Protein AF-A0A961WME4-F1 (afdb_monomer)

Structure (mmCIF, N/CA/C/O backbone):
data_AF-A0A961WME4-F1
#
_entry.id   AF-A0A961WME4-F1
#
loop_
_atom_site.group_PDB
_atom_site.id
_atom_site.type_symbol
_atom_site.label_atom_id
_atom_site.label_alt_id
_atom_site.label_comp_id
_atom_site.label_asym_id
_atom_site.label_entity_id
_atom_site.label_seq_id
_atom_site.pdbx_PDB_ins_code
_atom_site.Cartn_x
_atom_site.Cartn_y
_atom_site.Cartn_z
_atom_site.occupancy
_atom_site.B_iso_or_equiv
_atom_site.auth_seq_id
_atom_site.auth_comp_id
_atom_site.auth_asym_id
_atom_site.auth_atom_id
_atom_site.pdbx_PDB_model_num
ATOM 1 N N . MET A 1 1 ? -19.850 -17.548 32.525 1.00 82.19 1 MET A N 1
ATOM 2 C CA . MET A 1 1 ? -18.517 -16.906 32.630 1.00 82.19 1 MET A CA 1
ATOM 3 C C . MET A 1 1 ? -18.194 -16.031 31.416 1.00 82.19 1 MET A C 1
ATOM 5 O O . MET A 1 1 ? -18.265 -14.818 31.540 1.00 82.19 1 MET A O 1
ATOM 9 N N . LEU A 1 2 ? -17.887 -16.585 30.233 1.00 92.88 2 LEU A N 1
ATOM 10 C CA . LEU A 1 2 ? -17.516 -15.792 29.037 1.00 92.88 2 LEU A CA 1
ATOM 11 C C . LEU A 1 2 ? -18.660 -14.899 28.514 1.00 92.88 2 LEU A C 1
ATOM 13 O O . LEU A 1 2 ? -18.438 -13.756 28.119 1.00 92.88 2 LEU A O 1
ATOM 17 N N . VAL A 1 3 ? -19.895 -15.405 28.576 1.00 95.06 3 VAL A N 1
ATOM 18 C CA . VAL A 1 3 ? -21.101 -14.675 28.152 1.00 95.06 3 VAL A CA 1
ATOM 19 C C . VAL A 1 3 ? -21.423 -13.513 29.099 1.00 95.06 3 VAL A C 1
ATOM 21 O O . VAL A 1 3 ? -21.757 -12.427 28.624 1.00 95.06 3 VAL A O 1
ATOM 24 N N . GLU A 1 4 ? -21.271 -13.688 30.420 1.00 95.06 4 GLU A N 1
ATOM 25 C CA . GLU A 1 4 ? -21.392 -12.580 31.381 1.00 95.06 4 GLU A CA 1
ATOM 26 C C . GLU A 1 4 ? -20.368 -11.474 31.113 1.00 95.06 4 GLU A C 1
ATOM 28 O O . GLU A 1 4 ? -20.734 -10.300 31.101 1.00 95.06 4 GLU A O 1
ATOM 33 N N . ILE A 1 5 ? -19.106 -11.832 30.856 1.00 95.56 5 ILE A N 1
ATOM 34 C CA . ILE A 1 5 ? -18.037 -10.858 30.590 1.00 95.56 5 ILE A CA 1
ATOM 35 C C . ILE A 1 5 ? -18.350 -10.048 29.324 1.00 95.56 5 ILE A C 1
ATOM 37 O O . ILE A 1 5 ? -18.248 -8.821 29.336 1.00 95.56 5 ILE A O 1
ATOM 41 N N . LEU A 1 6 ? -18.801 -10.710 28.253 1.00 95.75 6 LEU A N 1
ATOM 42 C CA . LEU A 1 6 ? -19.238 -10.043 27.022 1.00 95.75 6 LEU A CA 1
ATOM 43 C C . LEU A 1 6 ? -20.425 -9.101 27.262 1.00 95.75 6 LEU A C 1
ATOM 45 O O . LEU A 1 6 ? -20.403 -7.962 26.793 1.00 95.75 6 LEU A O 1
ATOM 49 N N . ARG A 1 7 ? -21.441 -9.536 28.022 1.00 94.88 7 ARG A N 1
ATOM 50 C CA . ARG A 1 7 ? -22.587 -8.684 28.387 1.00 94.88 7 ARG A CA 1
ATOM 51 C C . ARG A 1 7 ? -22.151 -7.446 29.169 1.00 94.88 7 ARG A C 1
ATOM 53 O O . ARG A 1 7 ? -22.591 -6.346 28.839 1.00 94.88 7 ARG A O 1
ATOM 60 N N . LEU A 1 8 ? -21.270 -7.610 30.155 1.00 94.62 8 LEU A N 1
ATOM 61 C CA . LEU A 1 8 ? -20.735 -6.502 30.951 1.00 94.62 8 LEU A CA 1
ATOM 62 C C . LEU A 1 8 ? -19.928 -5.521 30.090 1.00 94.62 8 LEU A C 1
ATOM 64 O O . LEU A 1 8 ? -20.120 -4.309 30.201 1.00 94.62 8 LEU A O 1
ATOM 68 N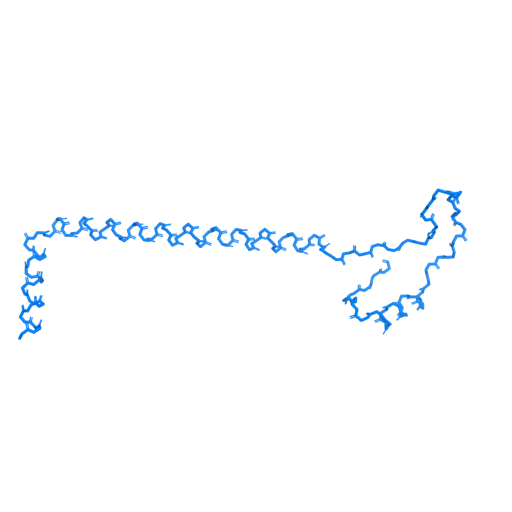 N . ALA A 1 9 ? -19.086 -6.022 29.183 1.00 91.50 9 ALA A N 1
ATOM 69 C CA . ALA A 1 9 ? -18.309 -5.192 28.264 1.00 91.50 9 ALA A CA 1
ATOM 70 C C . ALA A 1 9 ? -19.205 -4.373 27.314 1.00 91.50 9 ALA A C 1
ATOM 72 O O . ALA A 1 9 ? -19.010 -3.166 27.162 1.00 91.50 9 ALA A O 1
ATOM 73 N N . LEU A 1 10 ? -20.235 -4.997 26.729 1.00 93.31 10 LEU A N 1
ATOM 74 C CA . LEU A 1 10 ? -21.230 -4.324 25.880 1.00 93.31 10 LEU A CA 1
ATOM 75 C C . LEU A 1 10 ? -21.998 -3.235 26.641 1.00 93.31 10 LEU A C 1
ATOM 77 O O . LEU A 1 10 ? -22.247 -2.151 26.107 1.00 93.31 10 LEU A O 1
ATOM 81 N N . GLN A 1 11 ? -22.356 -3.502 27.896 1.00 93.69 11 GLN A N 1
ATOM 82 C CA . GLN A 1 11 ? -23.063 -2.542 28.738 1.00 93.69 11 GLN A CA 1
ATOM 83 C C . GLN A 1 11 ? -22.170 -1.350 29.116 1.00 93.69 11 GLN A C 1
ATOM 85 O O . GLN A 1 11 ?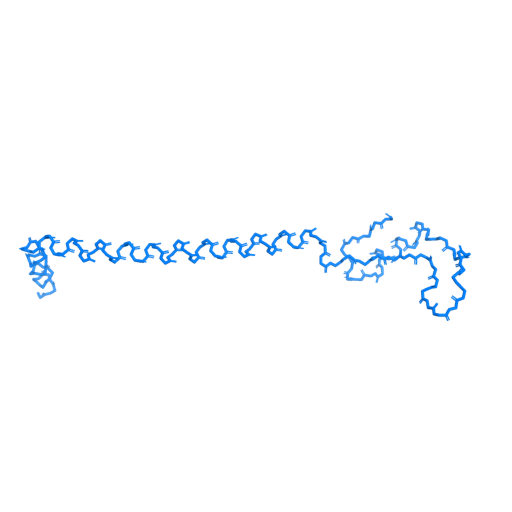 -22.622 -0.204 29.069 1.00 93.69 11 GLN A O 1
ATOM 90 N N . ALA A 1 12 ? -20.889 -1.595 29.404 1.00 90.44 12 ALA A N 1
ATOM 91 C CA . ALA A 1 12 ? -19.900 -0.548 29.652 1.00 90.44 12 ALA A CA 1
ATOM 92 C C . ALA A 1 12 ? -19.647 0.330 28.411 1.00 90.44 12 ALA A C 1
ATOM 94 O O . ALA A 1 12 ? -19.555 1.554 28.538 1.00 90.44 12 ALA A O 1
ATOM 95 N N . LEU A 1 13 ? -19.599 -0.274 27.217 1.00 91.69 13 LEU A N 1
ATOM 96 C CA . LEU A 1 13 ? -19.440 0.440 25.946 1.00 91.69 13 LEU A CA 1
ATOM 97 C C . LEU A 1 13 ? -20.642 1.351 25.657 1.00 91.69 13 LEU A C 1
ATOM 99 O O . LEU A 1 13 ? -20.472 2.519 25.312 1.00 91.69 13 LEU A O 1
ATOM 103 N N . ARG A 1 14 ? -21.869 0.851 25.873 1.00 91.62 14 ARG A N 1
ATOM 104 C CA . ARG A 1 14 ? -23.103 1.642 25.713 1.00 91.62 14 ARG A CA 1
ATOM 105 C C . ARG A 1 14 ? -23.188 2.815 26.688 1.00 91.62 14 ARG A C 1
ATOM 107 O O . ARG A 1 14 ? -23.666 3.879 26.311 1.00 91.62 14 ARG A O 1
ATOM 114 N N . ARG A 1 15 ? -22.694 2.649 27.917 1.00 93.75 15 ARG A N 1
ATOM 115 C CA . ARG A 1 15 ? -22.706 3.701 28.946 1.00 93.75 15 ARG A CA 1
ATOM 116 C C . ARG A 1 15 ? -21.801 4.893 28.601 1.00 93.75 15 ARG A C 1
ATOM 118 O O . ARG A 1 15 ? -22.059 5.989 29.077 1.00 93.75 15 ARG A O 1
ATOM 125 N N . ASN A 1 16 ? -20.781 4.697 27.760 1.00 92.38 16 ASN A N 1
ATOM 126 C C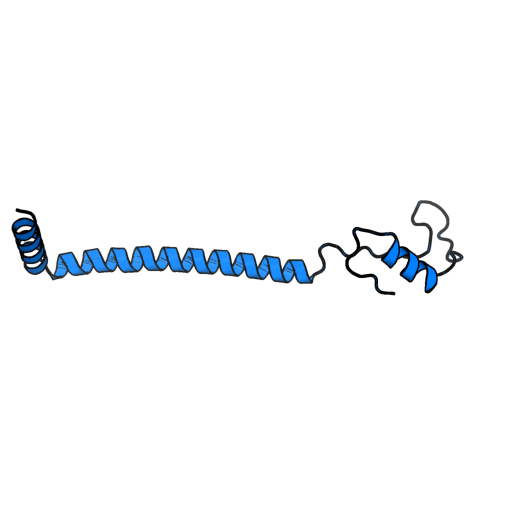A . ASN A 1 16 ? -19.871 5.744 27.278 1.00 92.38 16 ASN A CA 1
ATOM 127 C C . ASN A 1 16 ? -19.839 5.822 25.739 1.00 92.38 16 ASN A C 1
ATOM 129 O O . ASN A 1 16 ? -18.767 5.955 25.144 1.00 92.38 16 ASN A O 1
ATOM 133 N N . ALA A 1 17 ? -21.009 5.756 25.095 1.00 89.62 17 ALA A N 1
ATOM 134 C CA . ALA A 1 17 ? -21.130 5.612 23.643 1.00 89.62 17 ALA A CA 1
ATOM 135 C C . ALA A 1 17 ? -20.309 6.636 22.834 1.00 89.62 17 ALA A C 1
ATOM 137 O O . ALA A 1 17 ? -19.619 6.241 21.900 1.00 89.62 17 ALA A O 1
ATOM 138 N N . MET A 1 18 ? -20.310 7.918 23.222 1.00 93.69 18 MET A N 1
ATOM 139 C CA . MET A 1 18 ? -19.544 8.972 22.533 1.00 93.69 18 MET A CA 1
ATOM 140 C C . MET A 1 18 ? -18.036 8.715 22.549 1.00 93.69 18 MET A C 1
ATOM 142 O O . MET A 1 18 ? -17.374 8.779 21.516 1.00 93.69 18 MET A O 1
ATOM 146 N N . ARG A 1 19 ? -17.484 8.387 23.722 1.00 94.88 19 ARG A N 1
ATOM 147 C CA . ARG A 1 19 ? -16.047 8.134 23.878 1.00 94.88 19 ARG A CA 1
ATOM 148 C C . ARG A 1 19 ? -15.637 6.868 23.132 1.00 94.88 19 ARG A C 1
ATOM 150 O O . ARG A 1 19 ? -14.635 6.872 22.428 1.00 94.88 19 ARG A O 1
ATOM 157 N N . SER A 1 20 ? -16.435 5.812 23.250 1.00 94.12 20 SER A N 1
ATOM 158 C CA . SER A 1 20 ? -16.206 4.550 22.550 1.00 94.12 20 SER A CA 1
ATOM 159 C C . SER A 1 20 ? -16.275 4.707 21.027 1.00 94.12 20 SER A C 1
ATOM 161 O O . SER A 1 20 ? -15.393 4.211 20.328 1.00 94.12 20 SER A O 1
ATOM 163 N N . LEU A 1 21 ? -17.252 5.456 20.505 1.00 94.75 21 LEU A N 1
ATOM 164 C CA . LEU A 1 21 ? -17.354 5.754 19.073 1.00 94.75 21 LEU A CA 1
ATOM 165 C C . LEU A 1 21 ? -16.131 6.508 18.558 1.00 94.75 21 LEU A C 1
ATOM 167 O O . LEU A 1 21 ? -15.540 6.086 17.569 1.00 94.75 21 LEU A O 1
ATOM 171 N N . LEU A 1 22 ? -15.715 7.574 19.246 1.00 95.94 22 LEU A N 1
ATOM 172 C CA . LEU A 1 22 ? -14.555 8.372 18.838 1.00 95.94 22 LEU A CA 1
ATOM 173 C C . LEU A 1 22 ? -13.258 7.548 18.826 1.00 95.94 22 LEU A C 1
ATOM 175 O O . LEU A 1 22 ? -12.452 7.694 17.909 1.00 95.94 22 LEU A O 1
ATOM 179 N N . THR A 1 23 ? -13.072 6.634 19.787 1.00 95.56 23 THR A N 1
ATOM 180 C CA . THR A 1 23 ? -11.899 5.740 19.790 1.00 95.56 23 THR A CA 1
ATOM 181 C C . THR A 1 23 ? -11.896 4.765 18.617 1.00 95.56 23 THR A C 1
ATOM 183 O O . THR A 1 23 ? -10.862 4.577 17.980 1.00 95.56 23 THR A O 1
ATOM 186 N N . VAL A 1 24 ? -13.049 4.172 18.291 1.00 95.94 24 VAL A N 1
ATOM 187 C CA . VAL A 1 24 ? -13.162 3.243 17.159 1.00 95.94 24 VAL A CA 1
ATOM 188 C C . VAL A 1 24 ? -12.976 3.989 15.840 1.00 95.94 24 VAL A C 1
ATOM 190 O O . VAL A 1 24 ? -12.261 3.507 14.966 1.00 95.94 24 VAL A O 1
ATOM 193 N N . LEU A 1 25 ? -13.547 5.189 15.718 1.00 96.81 25 LEU A N 1
ATOM 194 C CA . LEU A 1 25 ? -13.394 6.045 14.544 1.00 96.81 25 LEU A CA 1
ATOM 195 C C . LEU A 1 25 ? -11.915 6.345 14.260 1.00 96.81 25 LEU A C 1
ATOM 197 O O . LEU A 1 25 ? -11.468 6.196 13.125 1.00 96.81 25 LEU A O 1
ATOM 201 N N . GLY A 1 26 ? -11.146 6.706 15.292 1.00 96.88 26 GLY A N 1
ATOM 202 C CA . GLY A 1 26 ? -9.712 6.962 15.159 1.00 96.88 26 GLY A CA 1
ATOM 203 C C . GLY A 1 26 ? -8.938 5.746 14.643 1.00 96.88 26 GLY A C 1
ATOM 204 O O . GLY A 1 26 ? -8.109 5.884 13.746 1.00 96.88 26 GLY A O 1
ATOM 205 N N . ILE A 1 27 ? -9.249 4.548 15.148 1.00 97.25 27 ILE A N 1
ATOM 206 C CA . ILE A 1 27 ? -8.616 3.299 14.696 1.00 97.25 27 ILE A CA 1
ATOM 207 C C . ILE A 1 27 ? -8.972 3.007 13.234 1.00 97.25 27 ILE A C 1
ATOM 209 O O . ILE A 1 27 ? -8.086 2.696 12.442 1.00 97.25 27 ILE A O 1
ATOM 213 N N . VAL A 1 28 ? -10.246 3.137 12.856 1.00 97.38 28 VAL A N 1
ATOM 214 C CA . VAL A 1 28 ? -10.711 2.868 11.485 1.00 97.38 28 VAL A CA 1
ATOM 215 C C . VAL A 1 28 ? -10.050 3.814 10.483 1.00 97.38 28 VAL A C 1
ATOM 217 O O . VAL A 1 28 ? -9.544 3.360 9.457 1.00 97.38 28 VAL A O 1
ATOM 220 N N . ILE A 1 29 ? -10.003 5.113 10.789 1.00 97.38 29 ILE A N 1
ATOM 221 C CA . ILE A 1 29 ? -9.360 6.107 9.921 1.00 97.38 29 ILE A CA 1
ATOM 222 C C . ILE A 1 29 ? -7.847 5.873 9.869 1.00 97.38 29 ILE A C 1
ATOM 224 O O . ILE A 1 29 ? -7.273 5.872 8.783 1.00 97.38 29 ILE A O 1
ATOM 228 N N . GLY A 1 30 ? -7.202 5.631 11.015 1.00 97.00 30 GLY A N 1
ATOM 229 C CA . GLY A 1 30 ? -5.758 5.409 11.087 1.00 97.00 30 GLY A CA 1
ATOM 230 C C . GLY A 1 30 ? -5.313 4.189 10.281 1.00 97.00 30 GLY A C 1
ATOM 231 O O . GLY A 1 30 ? -4.441 4.296 9.421 1.00 97.00 30 GLY A O 1
ATOM 232 N N . VAL A 1 31 ? -5.954 3.039 10.498 1.00 97.69 31 VAL A N 1
ATOM 233 C CA . VAL A 1 31 ? -5.640 1.804 9.764 1.00 97.69 31 VAL A CA 1
ATOM 234 C C . VAL A 1 31 ? -5.998 1.945 8.282 1.00 97.69 31 VAL A C 1
ATOM 236 O O . VAL A 1 31 ? -5.211 1.546 7.424 1.00 97.69 31 VAL A O 1
ATOM 239 N N . GLY A 1 32 ? -7.137 2.567 7.961 1.00 97.50 32 GLY A N 1
ATOM 240 C CA . GLY A 1 32 ? -7.553 2.811 6.579 1.00 97.50 32 GLY A CA 1
ATOM 241 C C . GLY A 1 32 ? -6.562 3.679 5.799 1.00 97.50 32 GLY A C 1
ATOM 242 O O . GLY A 1 32 ? -6.202 3.337 4.672 1.00 97.50 32 GLY A O 1
ATOM 243 N N . ALA A 1 33 ? -6.063 4.758 6.408 1.00 97.31 33 ALA A N 1
ATOM 244 C CA . ALA A 1 33 ? -5.075 5.643 5.795 1.00 97.31 33 ALA A CA 1
ATOM 245 C C . ALA A 1 33 ? -3.746 4.925 5.512 1.00 97.31 33 ALA A C 1
ATOM 247 O O . ALA A 1 33 ? -3.187 5.074 4.425 1.00 97.31 33 ALA A O 1
ATOM 248 N N . VAL A 1 34 ? -3.268 4.100 6.451 1.00 97.62 34 VAL A N 1
ATOM 249 C CA . VAL A 1 34 ? -2.040 3.309 6.267 1.00 97.62 34 VAL A CA 1
ATOM 250 C C . VAL A 1 34 ? -2.202 2.307 5.122 1.00 97.62 34 VAL A C 1
ATOM 252 O O . VAL A 1 34 ? -1.341 2.237 4.246 1.00 97.62 34 VAL A O 1
ATOM 255 N N . ILE A 1 35 ? -3.321 1.575 5.073 1.00 97.06 35 ILE A N 1
ATOM 256 C CA . ILE A 1 35 ? -3.598 0.616 3.991 1.00 97.06 35 ILE A CA 1
ATOM 257 C C . ILE A 1 35 ? -3.651 1.327 2.635 1.00 97.06 35 ILE A C 1
ATOM 259 O O . ILE A 1 35 ? -3.036 0.863 1.670 1.00 97.06 35 ILE A O 1
ATOM 263 N N . ALA A 1 36 ? -4.352 2.461 2.554 1.00 96.94 36 ALA A N 1
ATOM 264 C CA . ALA A 1 36 ? -4.457 3.240 1.326 1.00 96.94 36 ALA A CA 1
ATOM 265 C C . ALA A 1 36 ? -3.080 3.721 0.846 1.00 96.94 36 ALA A C 1
ATOM 267 O O . ALA A 1 36 ? -2.726 3.507 -0.313 1.00 96.94 36 ALA A O 1
ATOM 268 N N . MET A 1 37 ? -2.275 4.302 1.741 1.00 96.88 37 MET A N 1
ATOM 269 C CA . MET A 1 37 ? -0.931 4.784 1.421 1.00 96.88 37 MET A CA 1
ATOM 270 C C . MET A 1 37 ? -0.028 3.661 0.897 1.00 96.88 37 MET A C 1
ATOM 272 O O . MET A 1 37 ? 0.617 3.829 -0.137 1.00 96.88 37 MET A O 1
ATOM 276 N N . VAL A 1 38 ? -0.004 2.508 1.572 1.00 96.25 38 VAL A N 1
ATOM 277 C CA . VAL A 1 38 ? 0.814 1.355 1.159 1.00 96.25 38 VAL A CA 1
ATOM 278 C C . VAL A 1 38 ? 0.369 0.834 -0.207 1.00 96.25 38 VAL A C 1
ATOM 280 O O . VAL A 1 38 ? 1.199 0.575 -1.078 1.00 96.25 38 VAL A O 1
ATOM 283 N N . THR A 1 39 ? -0.941 0.727 -0.426 1.00 95.38 39 THR A N 1
ATOM 284 C CA . THR A 1 39 ? -1.498 0.245 -1.697 1.00 95.38 39 T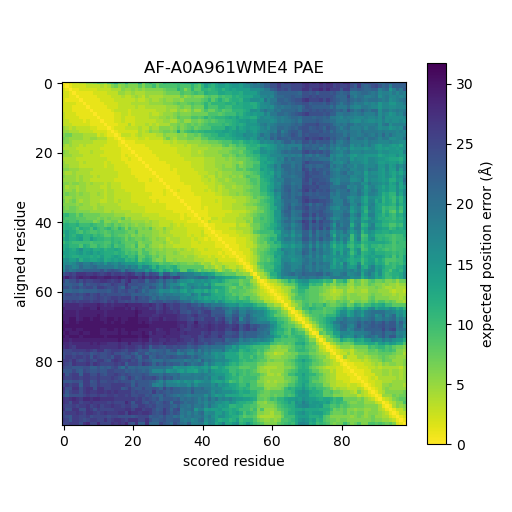HR A CA 1
ATOM 285 C C . THR A 1 39 ? -1.147 1.186 -2.849 1.00 95.38 39 THR A C 1
ATOM 287 O O . THR A 1 39 ? -0.711 0.731 -3.906 1.00 95.38 39 THR A O 1
ATOM 290 N N . ILE A 1 40 ? -1.272 2.499 -2.636 1.00 95.75 40 ILE A N 1
ATOM 291 C CA . ILE A 1 40 ? -0.898 3.517 -3.625 1.00 95.75 40 ILE A CA 1
ATOM 292 C C . ILE A 1 40 ? 0.609 3.473 -3.900 1.00 95.75 40 ILE A C 1
ATOM 294 O O . ILE A 1 40 ? 1.007 3.469 -5.063 1.00 95.75 40 ILE A O 1
ATOM 298 N N . GLY A 1 41 ? 1.449 3.398 -2.863 1.00 93.19 41 GLY A N 1
ATOM 299 C CA . GLY A 1 41 ? 2.906 3.354 -3.015 1.00 93.19 41 GLY A CA 1
ATOM 300 C C . GLY A 1 41 ? 3.381 2.136 -3.809 1.00 93.19 41 GLY A C 1
ATOM 301 O O . GLY A 1 41 ? 4.165 2.266 -4.755 1.00 93.19 41 GLY A O 1
ATOM 302 N N . ASN A 1 42 ? 2.839 0.959 -3.491 1.00 93.12 42 ASN A N 1
ATOM 303 C CA . ASN A 1 42 ? 3.141 -0.274 -4.214 1.00 93.12 42 ASN A CA 1
ATOM 304 C C . ASN A 1 42 ? 2.627 -0.220 -5.659 1.00 93.12 42 ASN A C 1
ATOM 306 O O . ASN A 1 42 ? 3.352 -0.587 -6.582 1.00 93.12 42 ASN A O 1
ATOM 310 N N . GLY A 1 43 ? 1.409 0.288 -5.877 1.00 91.69 43 GLY A N 1
ATOM 311 C CA . GLY A 1 43 ? 0.827 0.439 -7.213 1.00 91.69 43 GLY A CA 1
ATOM 312 C C . GLY A 1 43 ? 1.606 1.413 -8.101 1.00 91.69 43 GLY A C 1
ATOM 313 O O . GLY A 1 43 ? 1.855 1.121 -9.270 1.00 91.69 43 GLY A O 1
ATOM 314 N N . ALA A 1 44 ? 2.054 2.542 -7.547 1.00 90.88 44 ALA A N 1
ATOM 315 C CA . ALA A 1 44 ? 2.889 3.509 -8.253 1.00 90.88 44 ALA A CA 1
ATOM 316 C C . ALA A 1 44 ? 4.246 2.904 -8.636 1.00 90.88 44 ALA A C 1
ATOM 318 O O . ALA A 1 44 ? 4.662 3.003 -9.789 1.00 90.88 44 ALA A O 1
ATOM 319 N N . THR A 1 45 ? 4.898 2.213 -7.698 1.00 88.56 45 THR A N 1
ATOM 320 C CA . THR A 1 45 ? 6.179 1.534 -7.945 1.00 88.56 45 THR A CA 1
ATOM 321 C C . THR A 1 45 ? 6.044 0.465 -9.028 1.00 88.56 45 THR A C 1
ATOM 323 O O . THR A 1 45 ? 6.867 0.416 -9.944 1.00 88.56 45 THR A O 1
ATOM 326 N N . ALA A 1 46 ? 4.981 -0.345 -8.981 1.00 90.69 46 ALA A N 1
ATOM 327 C CA . ALA A 1 46 ? 4.681 -1.357 -9.993 1.00 90.69 46 ALA A CA 1
ATOM 328 C C . ALA A 1 46 ? 4.420 -0.738 -11.375 1.00 90.69 46 ALA A C 1
ATOM 330 O O . ALA A 1 46 ? 4.897 -1.243 -12.389 1.00 90.69 46 ALA A O 1
ATOM 331 N N . LYS A 1 47 ? 3.701 0.390 -11.430 1.00 88.00 47 LYS A N 1
ATOM 332 C CA . LYS A 1 47 ? 3.455 1.111 -12.682 1.00 88.00 47 LYS A CA 1
ATOM 333 C C . LYS A 1 47 ? 4.753 1.651 -13.280 1.00 88.00 47 LYS A C 1
ATOM 335 O O . LYS A 1 47 ? 5.011 1.435 -14.458 1.00 88.00 47 LYS A O 1
ATOM 340 N N . VAL A 1 48 ? 5.585 2.302 -12.466 1.00 87.94 48 VAL A N 1
ATOM 341 C CA . VAL A 1 48 ? 6.875 2.845 -12.913 1.00 87.94 48 VAL A CA 1
ATOM 342 C C . VAL A 1 48 ? 7.789 1.728 -13.405 1.00 87.94 48 VAL A C 1
ATOM 344 O O . VAL A 1 48 ? 8.364 1.849 -14.479 1.00 87.94 48 VAL A O 1
ATOM 347 N N . THR A 1 49 ? 7.888 0.612 -12.681 1.00 84.25 49 THR A N 1
ATOM 348 C CA . THR A 1 49 ? 8.676 -0.546 -13.142 1.00 84.25 49 THR A CA 1
ATOM 349 C C . THR A 1 49 ? 8.123 -1.151 -14.428 1.00 84.25 49 THR A C 1
ATOM 351 O O . THR A 1 49 ? 8.909 -1.496 -15.306 1.00 84.25 49 THR A O 1
ATOM 354 N N . ALA A 1 50 ? 6.801 -1.234 -14.594 1.00 85.12 50 ALA A N 1
ATOM 355 C CA . ALA A 1 50 ? 6.194 -1.701 -15.838 1.00 85.12 50 ALA A CA 1
ATOM 356 C C . ALA A 1 50 ? 6.472 -0.754 -17.016 1.00 85.12 50 ALA A C 1
ATOM 358 O O . ALA A 1 50 ? 6.764 -1.213 -18.118 1.00 85.12 50 ALA A O 1
ATOM 359 N N . ASP A 1 51 ? 6.405 0.557 -16.798 1.00 81.75 51 ASP A N 1
ATOM 360 C CA . ASP A 1 51 ? 6.677 1.552 -17.835 1.00 81.75 51 ASP A CA 1
ATOM 361 C C . ASP A 1 51 ? 8.173 1.604 -18.186 1.00 81.75 51 ASP A C 1
ATOM 363 O O . ASP A 1 51 ? 8.523 1.650 -19.363 1.00 81.75 51 ASP A O 1
ATOM 367 N N . LEU A 1 52 ? 9.064 1.465 -17.199 1.00 77.88 52 LEU A N 1
ATOM 368 C CA . LEU A 1 52 ? 10.502 1.299 -17.426 1.00 77.88 52 LEU A CA 1
ATOM 369 C C . LEU A 1 52 ? 10.827 -0.012 -18.156 1.00 77.88 52 LEU A C 1
ATOM 371 O O . LEU A 1 52 ? 11.681 -0.026 -19.037 1.00 77.88 52 LEU A O 1
ATOM 375 N N . ALA A 1 53 ? 10.129 -1.110 -17.855 1.00 75.62 53 ALA A N 1
ATOM 376 C CA . ALA A 1 53 ? 10.309 -2.374 -18.567 1.00 75.62 53 ALA A CA 1
ATOM 377 C C . ALA A 1 53 ? 9.916 -2.266 -20.053 1.00 75.62 53 ALA A C 1
ATOM 379 O O . ALA A 1 53 ? 10.547 -2.898 -20.902 1.00 75.62 53 ALA A O 1
ATOM 380 N N . LYS A 1 54 ? 8.917 -1.434 -20.389 1.00 69.69 54 LYS A N 1
ATOM 381 C CA . LYS A 1 54 ? 8.525 -1.152 -21.784 1.00 69.69 54 LYS A CA 1
ATOM 382 C C . LYS A 1 54 ? 9.571 -0.351 -22.554 1.00 69.69 54 LYS A C 1
ATOM 384 O O . LYS A 1 54 ? 9.621 -0.474 -23.773 1.00 69.69 54 LYS A O 1
ATOM 389 N N . LEU A 1 55 ? 10.412 0.428 -21.871 1.00 70.06 55 LEU A N 1
ATOM 390 C CA . LEU A 1 55 ? 11.525 1.146 -22.501 1.00 70.06 55 LEU A CA 1
ATOM 391 C C . LEU A 1 55 ? 12.652 0.205 -22.968 1.00 70.06 55 LEU A C 1
ATOM 393 O O . LEU A 1 55 ? 13.578 0.655 -23.634 1.00 70.06 55 LEU A O 1
ATOM 397 N N . GLY A 1 56 ? 12.542 -1.104 -22.705 1.00 62.38 56 GLY A N 1
ATOM 398 C CA . GLY A 1 56 ? 13.408 -2.120 -23.291 1.00 62.38 56 GLY A CA 1
ATOM 399 C C . GLY A 1 56 ? 14.684 -2.317 -22.484 1.00 62.38 56 GLY A C 1
ATOM 400 O O . GLY A 1 56 ? 15.763 -1.909 -22.893 1.00 62.38 56 GLY A O 1
ATOM 401 N N . SER A 1 57 ? 14.585 -3.013 -21.352 1.00 60.97 57 SER A N 1
ATOM 402 C CA . SER A 1 57 ? 15.736 -3.342 -20.497 1.00 60.97 57 SER A CA 1
ATOM 403 C C . SER A 1 57 ? 16.672 -4.426 -21.064 1.00 60.97 57 SER A C 1
ATOM 405 O O . SER A 1 57 ? 17.539 -4.912 -20.345 1.00 60.97 57 SER A O 1
ATOM 407 N N . ASN A 1 58 ? 16.514 -4.824 -22.333 1.00 61.28 58 ASN A N 1
ATOM 408 C CA . ASN A 1 58 ? 17.366 -5.829 -22.977 1.00 61.28 58 ASN A CA 1
ATOM 409 C C . ASN A 1 58 ? 17.424 -5.671 -24.509 1.00 61.28 58 ASN A C 1
ATOM 411 O O . ASN A 1 58 ? 17.269 -6.643 -25.250 1.00 61.28 58 ASN A O 1
ATOM 415 N N . LEU A 1 59 ? 17.570 -4.436 -24.995 1.00 69.06 59 LEU A N 1
ATOM 416 C CA . LEU A 1 59 ? 17.774 -4.168 -26.419 1.00 69.06 59 LEU A CA 1
ATOM 417 C C . LEU A 1 59 ? 19.276 -4.127 -26.719 1.00 69.06 59 LEU A C 1
ATOM 419 O O . LEU A 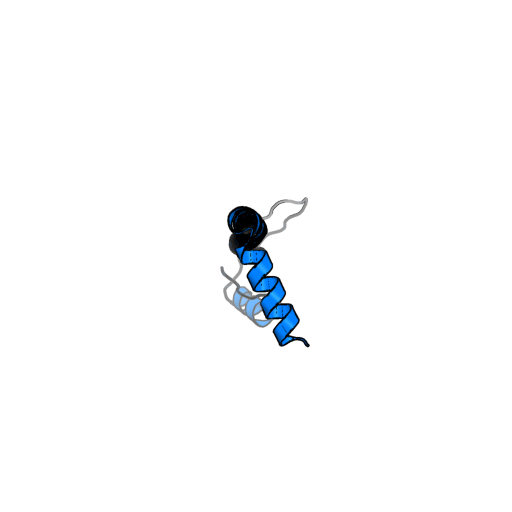1 59 ? 19.989 -3.258 -26.223 1.00 69.06 59 LEU A O 1
ATOM 423 N N . LEU A 1 60 ? 19.749 -5.066 -27.538 1.00 71.25 60 LEU A N 1
ATOM 424 C CA . LEU A 1 60 ? 21.111 -5.079 -28.065 1.00 71.25 60 LEU A CA 1
ATOM 425 C C . LEU A 1 60 ? 21.061 -4.674 -29.541 1.00 71.25 60 LEU A C 1
ATOM 427 O O . LEU A 1 60 ? 20.626 -5.456 -30.384 1.00 71.25 60 LEU A O 1
ATOM 431 N N . MET A 1 61 ? 21.484 -3.446 -29.848 1.00 73.62 61 MET A N 1
ATOM 432 C CA . MET A 1 61 ? 21.636 -2.981 -31.229 1.00 73.62 61 MET A CA 1
ATOM 433 C C . MET A 1 61 ? 22.972 -3.465 -31.786 1.00 73.62 61 MET A C 1
ATOM 435 O O . MET A 1 61 ? 24.030 -3.146 -31.244 1.00 73.62 61 MET A O 1
ATOM 439 N N . VAL A 1 62 ? 22.918 -4.222 -32.879 1.00 74.25 62 VAL A N 1
ATOM 440 C CA . VAL A 1 62 ? 24.101 -4.731 -33.573 1.00 74.25 62 VAL A CA 1
ATOM 441 C C . VAL A 1 62 ? 24.185 -4.034 -34.924 1.00 74.25 62 VAL A C 1
ATOM 443 O O . VAL A 1 62 ? 23.305 -4.198 -35.761 1.00 74.25 62 VAL A O 1
ATOM 446 N N . ASN A 1 63 ? 25.243 -3.252 -35.134 1.00 75.50 63 ASN A N 1
ATOM 447 C CA . ASN A 1 63 ? 25.504 -2.561 -36.395 1.00 75.50 63 ASN A CA 1
ATOM 448 C C . ASN A 1 63 ? 26.734 -3.175 -37.080 1.00 75.50 63 ASN A C 1
ATOM 450 O O . ASN A 1 63 ? 27.707 -3.491 -36.389 1.00 75.50 63 ASN A O 1
ATOM 454 N N . PRO A 1 64 ? 26.729 -3.340 -38.414 1.00 70.56 64 PRO A N 1
ATOM 455 C CA . PRO A 1 64 ? 27.890 -3.838 -39.139 1.00 70.56 64 PRO A CA 1
ATOM 456 C C . PRO A 1 64 ? 28.972 -2.749 -39.202 1.00 70.56 64 PRO A C 1
ATOM 458 O O . PRO A 1 64 ? 28.699 -1.611 -39.578 1.00 70.56 64 PRO A O 1
ATOM 461 N N . GLY A 1 65 ? 30.204 -3.090 -38.820 1.00 68.62 65 GLY A N 1
ATOM 462 C CA . GLY A 1 65 ? 31.339 -2.160 -38.792 1.00 68.62 65 GLY A CA 1
ATOM 463 C C . GLY A 1 65 ? 32.222 -2.340 -37.558 1.00 68.62 65 GLY A C 1
ATOM 464 O O . GLY A 1 65 ? 31.834 -2.979 -36.582 1.00 68.62 65 GLY A O 1
ATOM 465 N N . GLN A 1 66 ? 33.434 -1.788 -37.595 1.00 63.34 66 GLN A N 1
ATOM 466 C CA . GLN A 1 66 ? 34.357 -1.833 -36.462 1.00 63.34 66 GLN A CA 1
ATOM 467 C C . GLN A 1 66 ? 34.212 -0.576 -35.596 1.00 63.34 66 GLN A C 1
ATOM 469 O O . GLN A 1 66 ? 34.482 0.530 -36.059 1.00 63.34 66 GLN A O 1
ATOM 474 N N . PHE A 1 67 ? 33.840 -0.748 -34.325 1.00 60.09 67 PHE A N 1
ATOM 475 C CA . PHE A 1 67 ? 33.905 0.306 -33.309 1.00 60.09 67 PHE A CA 1
ATOM 476 C C . PHE A 1 67 ? 35.198 0.149 -32.494 1.00 60.09 67 PHE A C 1
ATOM 478 O O . PHE A 1 67 ? 35.310 -0.734 -31.648 1.00 60.09 67 PHE A O 1
ATOM 485 N N . GLY A 1 68 ? 36.195 0.990 -32.775 1.00 62.97 68 GLY A N 1
ATOM 486 C CA . GLY A 1 68 ? 37.481 1.037 -32.069 1.00 62.97 68 GLY A CA 1
ATOM 487 C C . GLY A 1 68 ? 38.416 2.100 -32.665 1.00 62.97 68 GLY A C 1
ATOM 488 O O . GLY A 1 68 ? 38.143 2.584 -33.763 1.00 62.97 68 GLY A O 1
ATOM 489 N N . PRO A 1 69 ? 39.497 2.508 -31.971 1.00 50.75 69 PRO A N 1
ATOM 490 C CA . PRO A 1 69 ? 40.443 3.501 -32.481 1.00 50.75 69 PRO A CA 1
ATOM 491 C C . PRO A 1 69 ? 41.198 2.956 -33.707 1.00 50.75 69 PRO A C 1
ATOM 493 O O . PRO A 1 69 ? 42.164 2.207 -33.599 1.00 50.75 69 PRO A O 1
ATOM 496 N N . GLY A 1 70 ? 40.702 3.325 -34.886 1.00 64.38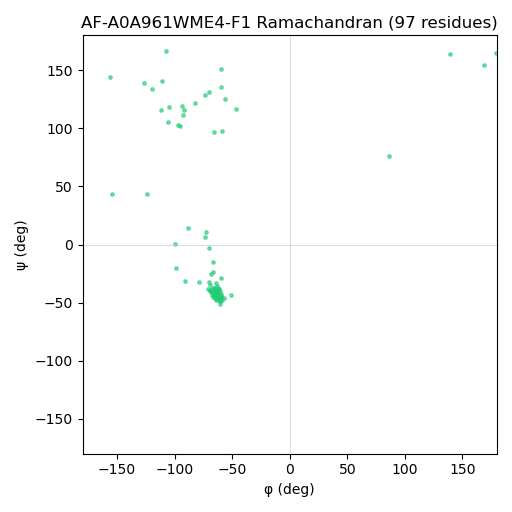 70 GLY A N 1
ATOM 497 C CA . GLY A 1 70 ? 41.154 2.923 -36.217 1.00 64.38 70 GLY A CA 1
ATOM 498 C C . GLY A 1 70 ? 40.116 3.381 -37.248 1.00 64.38 70 GLY A C 1
ATOM 499 O O . GLY A 1 70 ? 38.964 3.606 -36.886 1.00 64.38 70 GLY A O 1
ATOM 500 N N . ARG A 1 71 ? 40.512 3.599 -38.514 1.00 58.44 71 ARG A N 1
ATOM 501 C CA . ARG A 1 71 ? 39.622 4.122 -39.575 1.00 58.44 71 ARG A CA 1
ATOM 502 C C . ARG A 1 71 ? 38.279 3.382 -39.584 1.00 58.44 71 ARG A C 1
ATOM 504 O O . ARG A 1 71 ? 38.240 2.192 -39.897 1.00 58.44 71 ARG A O 1
ATOM 511 N N . ALA A 1 72 ? 37.200 4.116 -39.309 1.00 56.28 72 ALA A N 1
ATOM 512 C CA . ALA A 1 72 ? 35.832 3.658 -39.499 1.00 56.28 72 ALA A CA 1
ATOM 513 C C . ALA A 1 72 ? 35.646 3.302 -40.978 1.00 56.28 72 ALA A C 1
ATOM 515 O O . ALA A 1 72 ? 35.493 4.174 -41.832 1.00 56.28 72 ALA A O 1
ATOM 516 N N . SER A 1 73 ? 35.755 2.016 -41.292 1.00 59.34 73 SER A N 1
ATOM 517 C CA . SER A 1 73 ? 35.569 1.518 -42.647 1.00 59.34 73 SER A CA 1
ATOM 518 C C . SER A 1 73 ? 34.106 1.126 -42.783 1.00 59.34 73 SER A C 1
ATOM 520 O O . SER A 1 73 ? 33.657 0.168 -42.161 1.00 59.34 73 SER A O 1
ATOM 522 N N . SER A 1 74 ? 33.361 1.885 -43.588 1.00 58.47 74 SER A N 1
ATOM 523 C CA . SER A 1 74 ? 31.960 1.599 -43.937 1.00 58.47 74 SER A CA 1
ATOM 524 C C . SER A 1 74 ? 31.817 0.419 -44.916 1.00 58.47 74 SER A C 1
ATOM 526 O O . SER A 1 74 ? 30.720 0.156 -45.397 1.00 58.47 74 SER A O 1
ATOM 528 N N . ASP A 1 75 ? 32.917 -0.276 -45.215 1.00 63.16 75 ASP A N 1
ATOM 529 C CA . ASP A 1 75 ? 33.008 -1.390 -46.168 1.00 63.16 75 ASP A CA 1
ATOM 530 C C . ASP A 1 75 ? 32.718 -2.757 -45.513 1.00 63.16 75 ASP A C 1
ATOM 532 O O . ASP A 1 75 ? 33.028 -3.823 -46.041 1.00 63.16 75 ASP A O 1
ATOM 536 N N . ALA A 1 76 ? 32.146 -2.742 -44.306 1.00 63.97 76 ALA A N 1
ATOM 537 C CA . ALA A 1 76 ? 31.699 -3.957 -43.647 1.00 63.97 76 ALA A CA 1
ATOM 538 C C . ALA A 1 76 ? 30.466 -4.514 -44.369 1.00 63.97 76 ALA A C 1
ATOM 540 O O . ALA A 1 76 ? 29.500 -3.797 -44.633 1.00 63.97 76 ALA A O 1
ATOM 541 N N . LYS A 1 77 ? 30.492 -5.818 -44.665 1.00 72.75 77 LYS A N 1
ATOM 542 C CA . LYS A 1 77 ? 29.379 -6.520 -45.308 1.00 72.75 77 LYS A CA 1
ATOM 543 C C . LYS A 1 77 ? 28.092 -6.334 -44.477 1.00 72.75 77 LYS A C 1
ATOM 545 O O . LYS A 1 77 ? 28.109 -6.673 -43.292 1.00 72.75 77 LYS A O 1
ATOM 550 N N . PRO A 1 78 ? 26.988 -5.837 -45.070 1.00 75.25 78 PRO A N 1
ATOM 551 C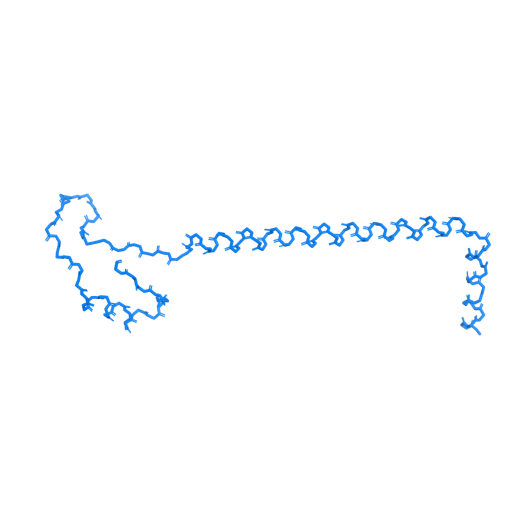 CA . PRO A 1 78 ? 25.714 -5.706 -44.371 1.00 75.25 78 PRO A CA 1
ATOM 552 C C . PRO A 1 78 ? 25.197 -7.057 -43.872 1.00 75.25 78 PRO A C 1
ATOM 554 O O . PRO A 1 78 ? 25.444 -8.092 -44.503 1.00 75.25 78 PRO A O 1
ATOM 557 N N . PHE A 1 79 ? 24.436 -7.033 -42.776 1.00 78.94 79 PHE A N 1
ATOM 558 C CA . PHE A 1 79 ? 23.722 -8.217 -42.307 1.00 78.94 79 PHE A CA 1
ATOM 559 C C . PHE A 1 79 ? 22.747 -8.702 -43.378 1.00 78.94 79 PHE A C 1
ATOM 561 O O . PHE A 1 79 ? 22.036 -7.916 -44.006 1.00 78.94 79 PHE A O 1
ATOM 568 N N . ASN A 1 80 ? 22.736 -10.011 -43.599 1.00 81.88 80 ASN A N 1
ATOM 569 C CA . ASN A 1 80 ? 21.819 -10.661 -44.523 1.00 81.88 80 ASN A CA 1
ATOM 570 C C . ASN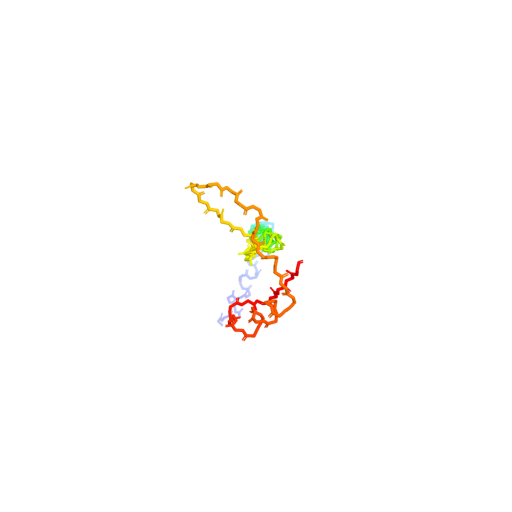 A 1 80 ? 20.742 -11.444 -43.750 1.00 81.88 80 ASN A C 1
ATOM 572 O O . ASN A 1 80 ? 20.870 -11.697 -42.553 1.00 81.88 80 ASN A O 1
ATOM 576 N N . SER A 1 81 ? 19.676 -11.862 -44.435 1.00 79.75 81 SER A N 1
ATOM 577 C CA . SER A 1 81 ? 18.571 -12.599 -43.804 1.00 79.75 81 SER A CA 1
ATOM 578 C C . SER A 1 81 ? 19.000 -13.919 -43.151 1.00 79.75 81 SER A C 1
ATOM 580 O O . SER A 1 81 ? 18.414 -14.312 -42.147 1.00 79.75 81 SER A O 1
ATOM 582 N N . ARG A 1 82 ? 20.059 -14.573 -43.651 1.00 81.88 82 ARG A N 1
ATOM 583 C CA . ARG A 1 82 ? 20.591 -15.809 -43.051 1.00 81.88 82 ARG A CA 1
ATOM 584 C C . ARG A 1 82 ? 21.273 -15.541 -41.712 1.00 81.88 82 ARG A C 1
ATOM 586 O O . ARG A 1 82 ? 21.217 -16.399 -40.838 1.00 81.88 82 ARG A O 1
ATOM 593 N N . ASP A 1 83 ? 21.884 -14.368 -41.540 1.00 80.62 83 ASP A N 1
ATOM 594 C CA . ASP A 1 83 ? 22.501 -13.973 -40.270 1.00 80.62 83 ASP A CA 1
ATOM 595 C C . ASP A 1 83 ? 21.420 -13.785 -39.190 1.00 80.62 83 ASP A C 1
ATOM 597 O O . ASP A 1 83 ? 21.591 -14.230 -38.058 1.00 80.62 83 ASP A O 1
ATOM 601 N N . ILE A 1 84 ? 20.261 -13.222 -39.559 1.00 81.06 84 ILE A N 1
ATOM 602 C CA . ILE A 1 84 ? 19.098 -13.066 -38.667 1.00 81.06 84 ILE A CA 1
ATOM 603 C C . ILE A 1 84 ? 18.555 -14.437 -38.229 1.00 81.06 84 ILE A C 1
ATOM 605 O O . ILE A 1 84 ? 18.305 -14.657 -37.040 1.00 81.06 84 ILE A O 1
ATOM 609 N N . ASP A 1 85 ? 18.415 -15.383 -39.162 1.00 81.81 85 ASP A N 1
ATOM 610 C CA . ASP A 1 85 ? 17.956 -16.748 -38.866 1.00 81.81 85 ASP A CA 1
ATOM 611 C C . ASP A 1 85 ? 18.965 -17.532 -38.006 1.00 81.81 85 ASP A C 1
ATOM 613 O O . ASP A 1 85 ? 18.586 -18.276 -37.091 1.00 81.81 85 ASP A O 1
ATOM 617 N N . ALA A 1 86 ? 20.265 -17.336 -38.245 1.00 81.81 86 ALA A N 1
ATOM 618 C CA . ALA A 1 86 ? 21.328 -17.901 -37.418 1.00 81.81 86 ALA A CA 1
ATOM 619 C C . ALA A 1 86 ? 21.278 -17.341 -35.987 1.00 81.81 86 ALA A C 1
ATOM 621 O O . ALA A 1 86 ? 21.312 -18.109 -35.026 1.00 81.81 86 ALA A O 1
ATOM 622 N N . MET A 1 87 ? 21.098 -16.027 -35.825 1.00 80.25 87 MET A N 1
ATOM 623 C CA . MET A 1 87 ? 20.942 -15.395 -34.509 1.00 80.25 87 MET A CA 1
ATOM 624 C C . MET A 1 87 ? 19.700 -15.899 -33.770 1.00 80.25 87 MET A C 1
ATOM 626 O O . MET A 1 87 ? 19.754 -16.116 -32.562 1.00 80.25 87 MET A O 1
ATOM 630 N N . ARG A 1 88 ? 18.594 -16.146 -34.479 1.00 79.25 88 ARG A N 1
ATOM 631 C CA . ARG A 1 88 ? 17.361 -16.677 -33.880 1.00 79.25 88 ARG A CA 1
ATOM 632 C C . ARG A 1 88 ? 17.489 -18.129 -33.418 1.00 79.25 88 ARG A C 1
ATOM 634 O O . ARG A 1 88 ? 16.855 -18.507 -32.439 1.00 79.25 88 ARG A O 1
ATOM 641 N N . SER A 1 89 ? 18.257 -18.943 -34.140 1.00 79.69 89 SER A N 1
ATOM 642 C CA . SER A 1 89 ? 18.375 -20.385 -33.885 1.00 79.69 89 SER A CA 1
ATOM 643 C C . SER A 1 89 ? 19.508 -20.742 -32.920 1.00 79.69 89 SER A C 1
ATOM 645 O O . SER A 1 89 ? 19.388 -21.716 -32.181 1.00 79.69 89 SER A O 1
ATOM 647 N N . GLN A 1 90 ? 20.591 -19.960 -32.908 1.00 81.50 90 GLN A N 1
ATOM 648 C CA . GLN A 1 90 ? 21.795 -20.260 -32.127 1.00 81.50 90 GLN A CA 1
ATOM 649 C C . GLN A 1 90 ? 21.882 -19.497 -30.797 1.00 81.50 90 GLN A C 1
ATOM 651 O O . GLN A 1 90 ? 22.612 -19.929 -29.907 1.00 81.50 90 GLN A O 1
ATOM 656 N N . LEU A 1 91 ? 21.155 -18.385 -30.621 1.00 78.50 91 LEU A N 1
ATOM 657 C CA . LEU A 1 91 ? 21.204 -17.599 -29.384 1.00 78.50 91 LEU A CA 1
ATOM 658 C C . LEU A 1 91 ? 20.068 -17.984 -28.430 1.00 78.50 91 LEU A C 1
ATOM 660 O O . LEU A 1 91 ? 18.942 -17.507 -28.539 1.00 78.50 91 LEU A O 1
ATOM 664 N N . THR A 1 92 ? 20.390 -18.779 -27.413 1.00 74.06 92 THR A N 1
ATOM 665 C CA . THR A 1 92 ? 19.432 -19.267 -26.401 1.00 74.06 92 THR A CA 1
ATOM 666 C C . THR A 1 92 ? 18.870 -18.161 -25.489 1.00 74.06 92 THR A C 1
ATOM 668 O O . THR A 1 92 ? 17.878 -18.374 -24.797 1.00 74.06 92 THR A O 1
ATOM 671 N N . GLY A 1 93 ? 19.490 -16.974 -25.468 1.00 77.19 93 GLY A N 1
ATOM 672 C CA . GLY A 1 93 ? 19.102 -15.840 -24.614 1.00 77.19 93 GLY A CA 1
ATOM 673 C C . GLY A 1 93 ? 18.268 -14.751 -25.298 1.00 77.19 93 GLY A C 1
ATOM 674 O O . GLY A 1 93 ? 17.935 -13.754 -24.658 1.00 77.19 93 GLY A O 1
ATOM 675 N N . VAL A 1 94 ? 17.947 -14.896 -26.588 1.00 74.06 94 VAL A N 1
ATOM 676 C CA . VAL A 1 94 ? 17.290 -13.839 -27.370 1.00 74.06 94 VAL A CA 1
ATOM 677 C C . VAL A 1 94 ? 15.814 -14.164 -27.579 1.00 74.06 94 VAL A C 1
ATOM 679 O O . VAL A 1 94 ? 15.453 -15.154 -28.205 1.00 74.06 94 VAL A O 1
ATOM 682 N N . LYS A 1 95 ? 14.938 -13.300 -27.056 1.00 73.81 95 LYS A N 1
ATOM 683 C CA . LYS A 1 95 ? 13.477 -13.470 -27.144 1.00 73.81 95 LYS A CA 1
ATOM 684 C C . LYS A 1 95 ? 12.911 -13.071 -28.512 1.00 73.81 95 LYS A C 1
ATOM 686 O O . LYS A 1 95 ? 11.919 -13.644 -28.955 1.00 73.81 95 LYS A O 1
ATOM 691 N N . ALA A 1 96 ? 13.516 -12.082 -29.166 1.00 74.31 96 ALA A N 1
ATOM 692 C CA . ALA A 1 96 ? 13.137 -11.615 -30.495 1.00 74.31 96 ALA A CA 1
ATOM 693 C C . ALA A 1 96 ? 14.331 -10.930 -31.174 1.00 74.31 96 ALA A C 1
ATOM 695 O O . ALA A 1 96 ? 15.110 -10.252 -30.509 1.00 74.31 96 ALA A O 1
ATOM 696 N N . VAL A 1 97 ? 14.443 -11.102 -32.491 1.00 75.94 97 VAL A N 1
ATOM 697 C CA . VAL A 1 97 ? 15.398 -10.400 -33.358 1.00 75.94 97 VAL A CA 1
ATOM 698 C C . VAL A 1 97 ? 14.575 -9.628 -34.385 1.00 75.94 97 VAL A C 1
ATOM 700 O O . VAL A 1 97 ? 13.630 -10.189 -34.942 1.00 75.94 97 VAL A O 1
ATOM 703 N N . ALA A 1 98 ? 14.909 -8.360 -34.607 1.00 73.00 98 ALA A N 1
ATOM 704 C CA . ALA A 1 98 ? 14.311 -7.519 -35.638 1.00 73.00 98 ALA A CA 1
ATOM 705 C C . ALA A 1 98 ? 15.431 -6.923 -36.513 1.00 73.00 98 ALA A C 1
ATOM 707 O O . ALA A 1 98 ? 16.474 -6.578 -35.950 1.00 73.00 98 ALA A O 1
ATOM 708 N N . PRO A 1 99 ? 15.248 -6.859 -37.847 1.00 68.56 99 PRO A N 1
ATOM 709 C CA . PRO A 1 99 ? 16.147 -6.143 -38.749 1.00 68.56 99 PRO A CA 1
ATOM 710 C C . PRO A 1 99 ? 16.079 -4.624 -38.560 1.00 68.56 99 PRO A C 1
ATOM 712 O O . PRO A 1 99 ? 15.004 -4.121 -38.153 1.00 68.56 99 PRO A O 1
#

Sequence (99 aa):
MLVEILRLALQALRRNAMRSLLTVLGIVIGVGAVIAMVTIGNGATAKVTADLAKLGSNLLMVNPGQFGPGRASSDAKPFNSRDIDAMRSQLTGVKAVAP

Foldseek 3Di:
DVVVVVVVVVVVCVVPVVVNVVVVVCVCVVVVVVVVVVVVVVVVVVVVVVVVVVVPPPDDDDFFFDDDPDDTDPPGDGDDPVNLVCCVPVPPPDPDDDD

pLDDT: mean 82.76, std 12.7, range [50.75, 97.69]

Radius of gyration: 33.07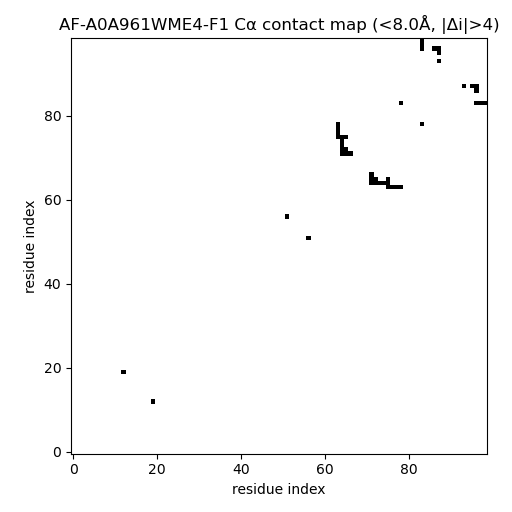 Å; Cα contacts (8 Å, |Δi|>4): 23; chains: 1; bounding box: 64×29×79 Å

Solvent-accessible surface area (backbone atoms only — not comparable to full-atom values): 6226 Å² total; per-residue (Å²): 109,74,66,58,53,52,52,51,51,53,52,55,44,62,76,40,44,69,63,50,48,54,56,51,49,51,50,54,52,54,54,50,52,51,52,50,52,52,52,51,53,53,50,50,52,52,49,52,51,53,55,54,52,70,74,49,87,80,75,80,88,83,70,74,54,69,91,62,103,59,85,76,51,87,81,44,73,72,87,50,74,65,55,56,53,46,52,68,73,71,39,92,86,63,92,78,86,82,136

Secondary structure (DSSP, 8-state):
-HHHHHHHHHHHHHHTHHHHHHHHHHHHHHHHHHHHHHHHHHHHHHHHHHHHHHTTTT-----SS--SSS---S-SPPP-HHHHHHHHHH-TT-S----

Mean predicted aligned error: 13.2 Å